Protein AF-A0A1W2DD32-F1 (afdb_monomer_lite)

Secondary structure (DSSP, 8-state):
---------------HHHHHHHHHHHHHHHTT--EEEETT--EEETTS-B--HHHHHHHHHTTSSEEE---TTS-TTSEEEEE--

Foldseek 3Di:
DDPPPPPPPPPPPQDPVLVVLLVVVLVCLVVVKKWWQFPVRFIAIPVRHGDDPVSVVVCVVVVNKDFDPDPVPPDPNTTTIIGGD

Sequence (85 aa):
MSTNNAAGGGHVKVSKTLLKTAARYLARLRAGERIMRDAHGRMQWTDGRNVGRKTVAHMINEGTLLELDTDLFGDRSRGQTLGVE

Structure (mmCIF, N/CA/C/O backbone):
data_AF-A0A1W2DD32-F1
#
_entry.id   AF-A0A1W2DD32-F1
#
loop_
_atom_site.group_PDB
_atom_site.id
_atom_site.type_symbol
_atom_site.label_atom_id
_atom_site.label_alt_id
_atom_site.label_comp_id
_atom_site.label_asym_id
_atom_site.label_entity_id
_atom_site.label_seq_id
_atom_site.pdbx_PDB_ins_code
_atom_site.Cartn_x
_atom_site.Cartn_y
_atom_site.Cartn_z
_atom_site.occupancy
_atom_site.B_iso_or_equiv
_atom_site.auth_seq_id
_atom_site.auth_comp_id
_atom_site.auth_asym_id
_atom_site.auth_atom_id
_atom_site.pdbx_PDB_model_num
ATOM 1 N N . MET A 1 1 ? 33.160 3.159 33.751 1.00 47.34 1 MET A N 1
ATOM 2 C CA . MET A 1 1 ? 32.928 3.276 32.295 1.00 47.34 1 MET A CA 1
ATOM 3 C C . MET A 1 1 ? 31.559 2.696 31.998 1.00 47.34 1 MET A C 1
ATOM 5 O O . MET A 1 1 ? 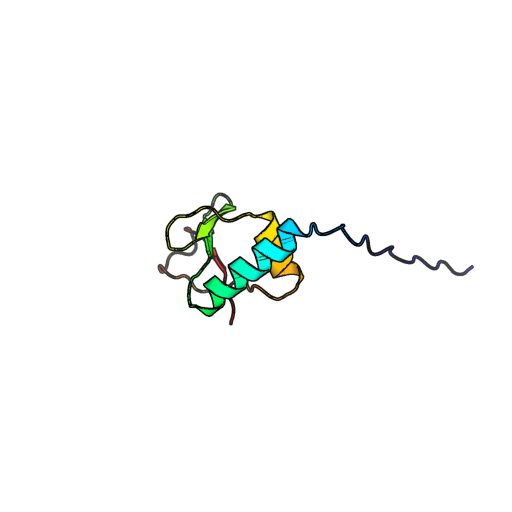31.387 1.504 32.189 1.00 47.34 1 MET A O 1
ATOM 9 N N . SER A 1 2 ? 30.589 3.528 31.620 1.00 45.78 2 SER A N 1
ATOM 10 C CA . SER A 1 2 ? 29.267 3.066 31.182 1.00 45.78 2 SER A CA 1
ATOM 11 C C . SER A 1 2 ? 28.987 3.696 29.822 1.00 45.78 2 SER A C 1
ATOM 13 O O . SER A 1 2 ? 28.799 4.908 29.726 1.00 45.78 2 SER A O 1
ATOM 15 N N . THR A 1 3 ? 29.072 2.903 28.756 1.00 54.34 3 THR A N 1
ATOM 16 C CA . THR A 1 3 ? 28.762 3.337 27.389 1.00 54.34 3 THR A CA 1
ATOM 17 C C . THR A 1 3 ? 27.262 3.191 27.158 1.00 54.34 3 THR A C 1
ATOM 19 O O . THR A 1 3 ? 26.802 2.171 26.648 1.00 54.34 3 THR A O 1
ATOM 22 N N . ASN A 1 4 ? 26.492 4.213 27.532 1.00 51.91 4 ASN A N 1
ATOM 23 C CA . ASN A 1 4 ? 25.104 4.345 27.096 1.00 51.91 4 ASN A CA 1
ATOM 24 C C . ASN A 1 4 ? 25.093 4.787 25.628 1.00 51.91 4 ASN A C 1
ATOM 26 O O . ASN A 1 4 ? 24.973 5.970 25.319 1.00 51.91 4 ASN A O 1
ATOM 30 N N . ASN A 1 5 ? 25.224 3.825 24.715 1.00 49.78 5 ASN A N 1
ATOM 31 C CA . ASN A 1 5 ? 24.850 4.018 23.319 1.00 49.78 5 ASN A CA 1
ATOM 32 C C . ASN A 1 5 ? 23.320 4.031 23.239 1.00 49.78 5 ASN A C 1
ATOM 34 O O . ASN A 1 5 ? 22.682 3.034 22.910 1.00 49.78 5 ASN A O 1
ATOM 38 N N . ALA A 1 6 ? 22.725 5.176 23.574 1.00 51.81 6 ALA A N 1
ATOM 39 C CA . ALA A 1 6 ? 21.379 5.497 23.142 1.00 51.81 6 ALA A CA 1
ATOM 40 C C . ALA A 1 6 ? 21.424 5.612 21.615 1.00 51.81 6 ALA A C 1
ATOM 42 O O . ALA A 1 6 ? 21.849 6.630 21.067 1.00 51.81 6 ALA A O 1
ATOM 43 N N . ALA A 1 7 ? 21.036 4.538 20.928 1.00 49.84 7 ALA A N 1
ATOM 44 C CA . ALA A 1 7 ? 20.677 4.594 19.524 1.00 49.84 7 ALA A CA 1
ATOM 45 C C . ALA A 1 7 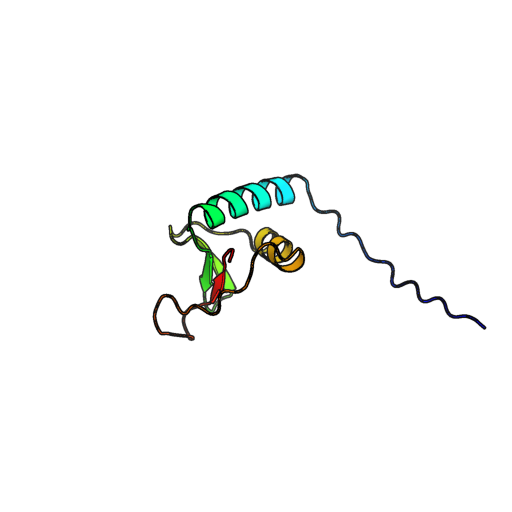? 19.542 5.617 19.406 1.00 49.84 7 ALA A C 1
ATOM 47 O O . ALA A 1 7 ? 18.388 5.329 19.720 1.00 49.84 7 ALA A O 1
ATOM 48 N N . GLY A 1 8 ? 19.905 6.853 19.059 1.00 41.22 8 GLY A N 1
ATOM 49 C CA . GLY A 1 8 ? 18.973 7.937 18.816 1.00 41.22 8 GLY A CA 1
ATOM 50 C C . GLY A 1 8 ? 18.058 7.515 17.682 1.00 41.22 8 GLY A C 1
ATOM 51 O O . GLY A 1 8 ? 18.444 7.583 16.517 1.00 41.22 8 GLY A O 1
ATOM 52 N N . GLY A 1 9 ? 16.866 7.040 18.044 1.00 45.34 9 GLY A N 1
ATOM 53 C CA . GLY A 1 9 ? 15.774 6.786 17.125 1.00 45.34 9 GLY A CA 1
ATOM 54 C C . GLY A 1 9 ? 15.492 8.075 16.377 1.00 45.34 9 GLY A C 1
ATOM 55 O O . GLY A 1 9 ? 14.841 8.985 16.892 1.00 45.34 9 GLY A O 1
ATOM 56 N N . GLY A 1 10 ? 16.046 8.177 15.171 1.00 45.66 10 GLY A N 1
ATOM 57 C CA . GLY A 1 10 ? 15.740 9.245 14.246 1.00 45.66 10 GLY A CA 1
ATOM 58 C C . GLY A 1 10 ? 14.270 9.126 13.893 1.00 45.66 10 GLY A C 1
ATOM 59 O O . GLY A 1 10 ? 13.917 8.398 12.971 1.00 45.66 10 GLY A O 1
ATOM 60 N N . HIS A 1 11 ? 13.411 9.827 14.634 1.00 50.28 11 HIS A N 1
ATOM 61 C CA . HIS A 1 11 ? 12.047 10.102 14.216 1.00 50.28 11 HIS A CA 1
ATOM 62 C C . HIS A 1 11 ? 12.143 10.878 12.902 1.00 50.28 11 HIS A C 1
ATOM 64 O O . HIS A 1 11 ? 12.250 12.107 12.878 1.00 50.28 11 HIS A O 1
ATOM 70 N N . VAL A 1 12 ? 12.172 10.145 11.787 1.00 58.78 12 VAL A N 1
ATOM 71 C CA . VAL A 1 12 ? 12.042 10.705 10.449 1.00 58.78 12 VAL A CA 1
ATOM 72 C C . VAL A 1 12 ? 10.749 11.504 10.482 1.00 58.78 12 VAL A C 1
ATOM 74 O O . VAL A 1 12 ? 9.684 10.934 10.696 1.00 58.78 12 VAL A O 1
ATOM 77 N N . LYS A 1 13 ? 10.832 12.833 10.350 1.00 67.88 13 LYS A N 1
ATOM 78 C CA . LYS A 1 13 ? 9.651 13.703 10.315 1.00 67.88 13 LYS A CA 1
ATOM 79 C C . LYS A 1 13 ? 8.752 13.255 9.161 1.00 67.88 13 LYS A C 1
ATOM 81 O O . LYS A 1 13 ? 8.973 13.624 8.008 1.00 67.88 13 LYS A O 1
ATOM 86 N N . VAL A 1 14 ? 7.745 12.446 9.476 1.00 73.81 14 VAL A N 1
ATOM 87 C CA . VAL A 1 14 ? 6.722 12.005 8.532 1.00 73.81 14 VAL A CA 1
ATOM 88 C C . VAL A 1 14 ? 5.866 13.224 8.202 1.00 73.81 14 VAL A C 1
ATOM 90 O O . VAL A 1 14 ? 5.358 13.909 9.091 1.00 73.81 14 VAL A O 1
ATOM 93 N N . SER A 1 15 ? 5.736 13.555 6.918 1.00 86.62 15 SER A N 1
ATOM 94 C CA . SER A 1 15 ? 4.950 14.723 6.522 1.00 86.62 15 SER A CA 1
ATOM 95 C C . SER A 1 15 ? 3.454 14.465 6.733 1.00 86.62 15 SER A C 1
ATOM 97 O O . SER A 1 15 ? 2.960 13.359 6.514 1.00 86.62 15 SER A O 1
ATOM 99 N N . LYS A 1 16 ? 2.690 15.508 7.087 1.00 88.88 16 LYS A N 1
ATOM 100 C CA . LYS A 1 16 ? 1.218 15.420 7.189 1.00 88.88 16 LYS A CA 1
ATOM 101 C C . LYS A 1 16 ? 0.583 14.896 5.891 1.00 88.88 16 LYS A C 1
ATOM 103 O O . LYS A 1 16 ? -0.401 14.164 5.929 1.00 88.88 16 LYS A O 1
ATOM 108 N N . THR A 1 17 ? 1.172 15.232 4.743 1.00 90.25 17 THR A N 1
ATOM 109 C CA . THR A 1 17 ? 0.754 14.737 3.423 1.00 90.25 17 THR A CA 1
ATOM 110 C C . THR A 1 17 ? 0.936 13.229 3.289 1.00 90.25 17 THR A C 1
ATOM 112 O O . THR A 1 17 ? 0.055 12.557 2.751 1.00 90.25 17 THR A O 1
ATOM 115 N N . LEU A 1 18 ? 2.049 12.689 3.795 1.00 89.56 18 LEU A N 1
ATOM 116 C CA . LEU A 1 18 ? 2.325 11.255 3.783 1.00 89.56 18 LEU A CA 1
ATOM 117 C C . LEU A 1 18 ? 1.290 10.500 4.625 1.00 89.56 18 LEU A C 1
ATOM 119 O O . LEU A 1 18 ? 0.671 9.572 4.114 1.00 89.56 18 LEU A O 1
ATOM 123 N N . LEU A 1 19 ? 1.009 10.980 5.841 1.00 89.69 19 LEU A N 1
ATOM 124 C CA . LEU A 1 19 ? -0.013 10.408 6.729 1.00 89.69 19 LEU A CA 1
ATOM 125 C C . LEU A 1 19 ? -1.411 10.431 6.097 1.00 89.69 19 LEU A C 1
ATOM 127 O O . LEU A 1 19 ? -2.105 9.416 6.064 1.00 89.69 19 LEU A O 1
ATOM 131 N N . LYS A 1 20 ? -1.817 11.571 5.521 1.00 92.94 20 LYS A N 1
ATOM 132 C CA . LYS A 1 20 ? -3.115 11.695 4.837 1.00 92.94 20 LYS A CA 1
ATOM 133 C C . LYS A 1 20 ? -3.218 10.745 3.642 1.00 92.94 20 LYS A C 1
ATOM 135 O O . LYS A 1 20 ? -4.283 10.193 3.377 1.00 92.94 20 LYS A O 1
ATOM 140 N N . THR A 1 21 ? -2.121 10.557 2.912 1.00 92.88 21 THR A N 1
ATOM 141 C CA . THR A 1 21 ? -2.079 9.630 1.775 1.00 92.88 21 THR A CA 1
ATOM 142 C C . THR A 1 21 ? -2.141 8.178 2.247 1.00 92.88 21 THR A C 1
ATOM 144 O O . THR A 1 21 ? -2.911 7.409 1.681 1.00 92.88 21 THR A O 1
ATOM 147 N N . ALA A 1 22 ? -1.421 7.823 3.313 1.00 91.62 22 ALA A N 1
ATOM 148 C CA . ALA A 1 22 ? -1.464 6.492 3.917 1.00 91.62 22 ALA A CA 1
ATOM 149 C C . ALA A 1 22 ? -2.876 6.133 4.405 1.00 91.62 22 ALA A C 1
ATOM 151 O O . ALA A 1 22 ? -3.386 5.066 4.079 1.00 91.62 22 ALA A O 1
ATOM 152 N N . ALA A 1 23 ? -3.569 7.060 5.075 1.00 90.62 23 ALA A N 1
ATOM 153 C CA . ALA A 1 23 ? -4.956 6.857 5.497 1.00 90.62 23 ALA A CA 1
ATOM 154 C C . ALA A 1 23 ? -5.904 6.596 4.309 1.00 90.62 23 ALA A C 1
ATOM 156 O O . ALA A 1 23 ? -6.767 5.722 4.374 1.00 90.62 23 ALA A O 1
ATOM 157 N N . ARG A 1 24 ? -5.718 7.311 3.189 1.00 92.62 24 ARG A N 1
ATOM 158 C CA . ARG A 1 24 ? -6.479 7.059 1.951 1.00 92.62 24 ARG A CA 1
ATOM 159 C C . ARG A 1 24 ? -6.163 5.693 1.350 1.00 92.62 24 ARG A C 1
ATOM 161 O O . ARG A 1 24 ? -7.069 5.036 0.851 1.00 92.62 24 ARG A O 1
ATOM 168 N N . TYR A 1 25 ? -4.897 5.282 1.370 1.00 93.12 25 TYR A N 1
ATOM 169 C CA . TYR A 1 25 ? -4.476 3.976 0.859 1.00 93.12 25 TYR A CA 1
ATOM 170 C C . TYR A 1 25 ? -5.095 2.857 1.696 1.00 93.12 25 TYR A C 1
ATOM 172 O O . TYR A 1 25 ? -5.683 1.939 1.136 1.00 93.12 25 TYR A O 1
ATOM 180 N N . LEU A 1 26 ? -5.065 2.992 3.023 1.00 90.38 26 LEU A N 1
ATOM 181 C CA . LEU A 1 26 ? -5.684 2.050 3.949 1.00 90.38 26 LEU A CA 1
ATOM 182 C C . LEU A 1 26 ? -7.189 1.884 3.692 1.00 90.38 26 LEU A C 1
ATOM 184 O O . LEU A 1 26 ? -7.688 0.763 3.697 1.00 90.38 26 LEU A O 1
ATOM 188 N N . ALA A 1 27 ? -7.908 2.976 3.420 1.00 91.50 27 ALA A N 1
ATOM 189 C CA . ALA A 1 27 ? -9.332 2.911 3.089 1.00 91.50 27 ALA A CA 1
ATOM 190 C C . ALA A 1 27 ? -9.605 2.090 1.814 1.00 91.50 27 ALA A C 1
ATOM 192 O O . ALA A 1 27 ? -10.518 1.270 1.807 1.00 91.50 27 ALA A O 1
ATOM 193 N N . ARG A 1 28 ? -8.790 2.263 0.762 1.00 91.75 28 ARG A N 1
ATOM 194 C CA . ARG A 1 28 ? -8.906 1.474 -0.481 1.00 91.75 28 ARG A CA 1
ATOM 195 C C . ARG A 1 28 ? -8.597 -0.002 -0.244 1.00 91.75 28 ARG A C 1
ATOM 197 O O . ARG A 1 28 ? -9.337 -0.865 -0.696 1.00 91.75 28 ARG A O 1
ATOM 204 N N . LEU A 1 29 ? -7.542 -0.284 0.516 1.00 89.38 29 LEU A N 1
ATOM 205 C CA . LEU A 1 29 ? -7.137 -1.651 0.848 1.00 89.38 29 LEU A CA 1
ATOM 206 C C . LEU A 1 29 ? -8.212 -2.393 1.651 1.00 89.38 29 LEU A C 1
ATOM 208 O O . LEU A 1 29 ? -8.505 -3.548 1.362 1.00 89.38 29 LEU A O 1
ATOM 212 N N . ARG A 1 30 ? -8.853 -1.708 2.606 1.00 87.75 30 ARG A N 1
ATOM 213 C CA . ARG A 1 30 ? -10.002 -2.237 3.363 1.00 87.75 30 ARG A CA 1
ATOM 214 C C . ARG A 1 30 ? -11.254 -2.427 2.509 1.00 87.75 30 ARG A C 1
ATOM 216 O O . ARG A 1 30 ? -12.085 -3.258 2.845 1.00 87.75 30 ARG A O 1
ATOM 223 N N . ALA A 1 31 ? -11.383 -1.686 1.411 1.00 89.00 31 ALA A N 1
ATOM 224 C CA . ALA A 1 31 ? -12.432 -1.906 0.417 1.00 89.00 31 ALA A CA 1
ATOM 225 C C . ALA A 1 31 ? -12.142 -3.106 -0.509 1.00 89.00 31 ALA A C 1
ATOM 227 O O . ALA A 1 31 ? -12.928 -3.379 -1.411 1.00 89.00 31 ALA A O 1
ATOM 228 N N . GLY A 1 32 ? -11.028 -3.819 -0.299 1.00 84.75 32 GLY A N 1
ATOM 229 C CA . GLY A 1 32 ? -10.636 -4.993 -1.079 1.00 84.75 32 GLY A CA 1
ATOM 230 C C . GLY A 1 32 ? -9.709 -4.686 -2.254 1.00 84.75 32 GLY A C 1
ATOM 231 O O . GLY A 1 32 ? -9.310 -5.608 -2.965 1.00 84.75 32 GLY A O 1
ATOM 232 N N . GLU A 1 33 ? -9.321 -3.424 -2.463 1.00 88.00 33 GLU A N 1
ATOM 233 C CA . GLU A 1 33 ? -8.284 -3.117 -3.447 1.00 88.00 33 GLU A CA 1
ATOM 234 C C . GLU A 1 33 ? -6.918 -3.654 -3.002 1.00 88.00 33 GLU A C 1
ATOM 236 O O . GLU A 1 33 ? -6.644 -3.838 -1.812 1.00 88.00 33 GLU A O 1
ATOM 241 N N . ARG A 1 34 ? -6.028 -3.872 -3.973 1.00 87.50 34 ARG A N 1
ATOM 242 C CA . ARG A 1 34 ? -4.664 -4.354 -3.737 1.00 87.50 34 ARG A CA 1
ATOM 243 C C . ARG A 1 34 ? -3.648 -3.463 -4.444 1.00 87.50 34 ARG A C 1
ATOM 245 O O . ARG A 1 34 ? -3.955 -2.809 -5.444 1.00 87.50 34 ARG A O 1
ATOM 252 N N . ILE A 1 35 ? -2.431 -3.434 -3.913 1.00 88.12 35 ILE A N 1
ATOM 253 C CA . ILE A 1 35 ? -1.285 -2.785 -4.557 1.00 88.12 35 ILE A CA 1
ATOM 254 C C . ILE A 1 35 ? -0.427 -3.885 -5.175 1.00 88.12 35 ILE A C 1
ATOM 256 O O . ILE A 1 35 ? -0.082 -4.849 -4.505 1.00 88.12 35 ILE A O 1
ATOM 260 N N . MET A 1 36 ? -0.065 -3.732 -6.440 1.00 87.06 36 MET A N 1
ATOM 261 C CA . MET A 1 36 ? 0.863 -4.595 -7.158 1.00 87.06 36 MET A CA 1
ATOM 262 C C . MET A 1 36 ? 2.214 -3.897 -7.265 1.00 87.06 36 MET A C 1
ATOM 264 O O . MET A 1 36 ? 2.290 -2.721 -7.628 1.00 87.06 36 MET A O 1
ATOM 268 N N . ARG A 1 37 ? 3.286 -4.625 -6.977 1.00 84.81 37 ARG A N 1
ATOM 269 C CA . ARG A 1 37 ? 4.666 -4.201 -7.193 1.00 84.81 37 ARG A CA 1
ATOM 270 C C . ARG A 1 37 ? 5.260 -5.055 -8.300 1.00 84.81 37 ARG A C 1
ATOM 272 O O . ARG A 1 37 ? 5.427 -6.245 -8.089 1.00 84.81 37 ARG A O 1
ATOM 279 N N . ASP A 1 38 ? 5.596 -4.474 -9.443 1.00 80.00 38 ASP A N 1
ATOM 280 C CA . ASP A 1 38 ? 6.201 -5.232 -10.543 1.00 80.00 38 ASP A CA 1
ATOM 281 C C . ASP A 1 38 ? 7.673 -5.610 -10.272 1.00 80.00 38 ASP A C 1
ATOM 283 O O . ASP A 1 38 ? 8.293 -5.152 -9.305 1.00 80.00 38 ASP A O 1
ATOM 287 N N . ALA A 1 39 ? 8.255 -6.422 -11.162 1.00 74.62 39 ALA A N 1
ATOM 288 C CA . ALA A 1 39 ? 9.657 -6.850 -11.089 1.00 74.62 39 ALA A CA 1
ATOM 289 C C . ALA A 1 39 ? 10.674 -5.687 -11.144 1.00 74.62 39 ALA A C 1
ATOM 291 O O . ALA A 1 39 ? 11.804 -5.821 -10.679 1.00 74.62 39 ALA A O 1
ATOM 292 N N . HIS A 1 40 ? 10.276 -4.522 -11.665 1.00 80.00 40 HIS A N 1
ATOM 293 C CA . HIS A 1 40 ? 11.097 -3.308 -11.698 1.00 80.00 40 HIS A CA 1
ATOM 294 C C . HIS A 1 40 ? 10.915 -2.436 -10.443 1.00 80.00 40 HIS A C 1
ATOM 296 O O . HIS A 1 40 ? 11.512 -1.363 -10.330 1.00 80.00 40 HIS A O 1
ATOM 302 N N . GLY A 1 41 ? 10.096 -2.879 -9.485 1.00 76.62 41 GLY A N 1
ATOM 303 C CA . GLY A 1 41 ? 9.796 -2.160 -8.252 1.00 76.62 41 GLY A CA 1
ATOM 304 C C . GLY A 1 41 ? 8.818 -0.996 -8.421 1.00 76.62 41 GLY A C 1
ATOM 305 O O . GLY A 1 41 ? 8.700 -0.177 -7.503 1.00 76.62 41 GLY A O 1
ATOM 306 N N . ARG A 1 42 ? 8.116 -0.902 -9.557 1.00 84.12 42 ARG A N 1
ATOM 307 C CA . ARG A 1 42 ? 7.013 0.046 -9.747 1.00 84.12 42 ARG A CA 1
ATOM 308 C C . ARG A 1 42 ? 5.797 -0.463 -8.991 1.00 84.12 42 ARG A C 1
ATOM 310 O O . ARG A 1 42 ? 5.440 -1.630 -9.089 1.00 84.12 42 ARG A O 1
ATOM 317 N N . MET A 1 43 ? 5.174 0.426 -8.227 1.00 87.62 43 MET A N 1
ATOM 318 C CA . MET A 1 43 ? 3.991 0.117 -7.435 1.00 87.62 43 MET A CA 1
ATOM 319 C C . MET A 1 43 ? 2.771 0.763 -8.080 1.00 87.62 43 MET A C 1
ATOM 321 O O . MET A 1 43 ? 2.782 1.964 -8.359 1.00 87.62 43 MET A O 1
ATOM 325 N N . GLN A 1 44 ? 1.718 -0.018 -8.272 1.00 91.06 44 GLN A N 1
ATOM 326 C CA . GLN A 1 44 ? 0.461 0.428 -8.855 1.00 91.06 44 GLN A CA 1
ATOM 327 C C . GLN A 1 44 ? -0.722 -0.237 -8.160 1.00 91.06 44 GLN A C 1
ATOM 329 O O . GLN A 1 44 ? -0.618 -1.343 -7.646 1.00 91.06 44 GLN A O 1
ATOM 334 N N . TRP A 1 45 ? -1.857 0.439 -8.133 1.00 89.25 45 TRP A N 1
ATOM 335 C CA . TRP A 1 45 ? -3.129 -0.163 -7.757 1.00 89.25 45 TRP A CA 1
ATOM 336 C C . TRP A 1 45 ? -3.560 -1.187 -8.815 1.00 89.25 45 TRP A C 1
ATOM 338 O O . TRP A 1 45 ? -3.103 -1.143 -9.960 1.00 89.25 45 TRP A O 1
ATOM 348 N N . THR A 1 46 ? -4.487 -2.075 -8.462 1.00 83.31 46 THR A N 1
ATOM 349 C CA . THR A 1 46 ? -5.131 -2.997 -9.418 1.00 83.31 46 THR A CA 1
ATOM 350 C C . THR A 1 46 ? -5.859 -2.284 -10.561 1.00 83.31 46 THR A C 1
ATOM 352 O O . THR A 1 46 ? -6.031 -2.870 -11.622 1.00 83.31 46 THR A O 1
ATOM 355 N N . ASP A 1 47 ? -6.231 -1.011 -10.385 1.00 83.50 47 ASP A N 1
ATOM 356 C CA . ASP A 1 47 ? -6.810 -0.153 -11.430 1.00 83.50 47 ASP A CA 1
ATOM 357 C C . ASP A 1 47 ? -5.763 0.487 -12.375 1.00 83.50 47 ASP A C 1
ATOM 359 O O . ASP A 1 47 ? -6.118 1.282 -13.246 1.00 83.50 47 ASP A O 1
ATOM 363 N N . GLY A 1 48 ? -4.472 0.175 -12.196 1.00 82.56 48 GLY A N 1
ATOM 364 C CA . GLY A 1 48 ? -3.359 0.695 -12.998 1.00 82.56 48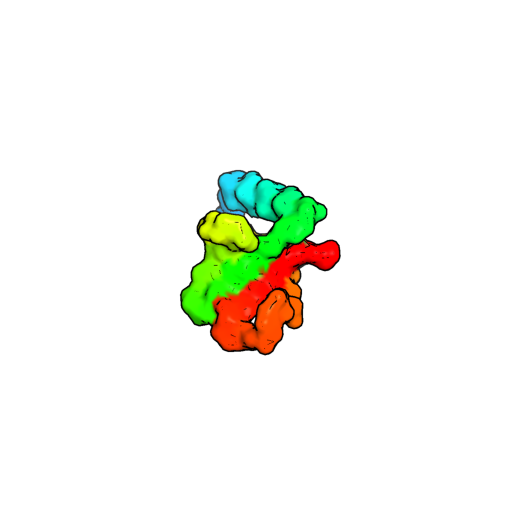 GLY A CA 1
ATOM 365 C C . GLY A 1 48 ? -2.822 2.063 -12.561 1.00 82.56 48 GLY A C 1
ATOM 366 O O . GLY A 1 48 ? -1.874 2.571 -13.163 1.00 82.56 48 GLY A O 1
ATOM 367 N N . ARG A 1 49 ? -3.376 2.693 -11.515 1.00 88.94 49 ARG A N 1
ATOM 368 C CA . ARG A 1 49 ? -2.865 3.982 -11.016 1.00 88.94 49 ARG A CA 1
ATOM 369 C C . ARG A 1 49 ? -1.576 3.803 -10.222 1.00 88.94 49 ARG A C 1
ATOM 371 O O . ARG A 1 49 ? -1.493 2.955 -9.340 1.00 88.94 49 ARG A O 1
ATOM 378 N N . ASN A 1 50 ? -0.608 4.688 -10.444 1.00 89.75 50 ASN A N 1
ATOM 379 C CA . ASN A 1 50 ? 0.659 4.676 -9.712 1.00 89.75 50 ASN A CA 1
ATOM 380 C C . ASN A 1 50 ? 0.481 4.896 -8.201 1.00 89.75 50 ASN A C 1
ATOM 382 O O . ASN A 1 50 ? -0.343 5.696 -7.743 1.00 89.75 50 ASN A O 1
ATOM 386 N N . VAL A 1 51 ? 1.327 4.217 -7.433 1.00 89.75 51 VAL A N 1
ATOM 387 C CA . VAL A 1 51 ? 1.357 4.239 -5.972 1.00 89.75 51 VAL A CA 1
ATOM 388 C C . VAL A 1 51 ? 2.671 4.851 -5.494 1.00 89.75 51 VAL A C 1
ATOM 390 O O . VAL A 1 51 ? 3.758 4.544 -5.984 1.00 89.75 51 VAL A O 1
ATOM 393 N N . GLY A 1 52 ? 2.586 5.728 -4.494 1.00 89.94 52 GLY A N 1
ATOM 394 C CA . GLY A 1 52 ? 3.764 6.350 -3.900 1.00 89.94 52 GLY A CA 1
ATOM 395 C C . GLY A 1 52 ? 4.582 5.354 -3.076 1.00 89.94 52 GLY A C 1
ATOM 396 O O . GLY A 1 52 ? 4.171 4.984 -1.977 1.00 89.94 52 GLY A O 1
ATOM 397 N N . ARG A 1 53 ? 5.788 5.004 -3.546 1.00 86.94 53 ARG A N 1
ATOM 398 C CA . ARG A 1 53 ? 6.704 4.066 -2.861 1.00 86.94 53 ARG A CA 1
ATOM 399 C C . ARG A 1 53 ? 6.995 4.441 -1.405 1.00 86.94 53 ARG A C 1
ATOM 401 O O . ARG A 1 53 ? 7.065 3.572 -0.547 1.00 86.94 53 ARG A O 1
ATOM 408 N N . LYS A 1 54 ? 7.149 5.739 -1.111 1.00 88.56 54 LYS A N 1
ATOM 409 C CA . LYS A 1 54 ? 7.400 6.232 0.257 1.00 88.56 54 LYS A CA 1
ATOM 410 C C . LYS A 1 54 ? 6.208 5.997 1.189 1.00 88.56 54 LYS A C 1
ATOM 412 O O . LYS A 1 54 ? 6.414 5.681 2.352 1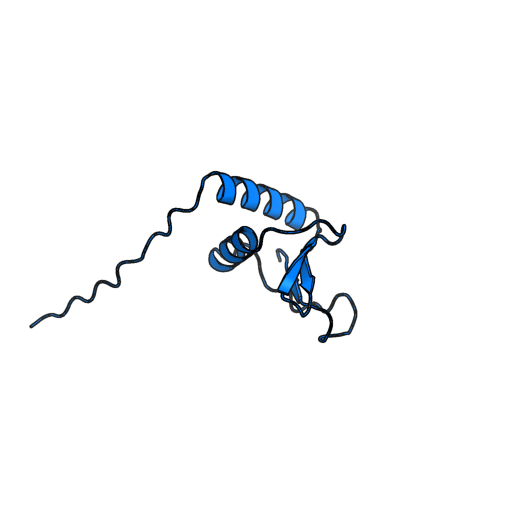.00 88.56 54 LYS A O 1
ATOM 417 N N . THR A 1 55 ? 4.984 6.138 0.681 1.00 89.44 55 THR A N 1
ATOM 418 C CA . THR A 1 55 ? 3.757 5.880 1.447 1.00 89.44 55 THR A CA 1
ATOM 419 C C . THR A 1 55 ? 3.632 4.404 1.774 1.00 89.44 55 THR A C 1
ATOM 421 O O . THR A 1 55 ? 3.393 4.062 2.923 1.00 89.44 55 THR A O 1
ATOM 424 N N . VAL A 1 56 ? 3.871 3.538 0.789 1.00 87.69 56 VAL A N 1
ATOM 425 C CA . VAL A 1 56 ? 3.856 2.082 0.980 1.00 87.69 56 VAL A CA 1
ATOM 426 C C . VAL A 1 56 ? 4.922 1.643 1.977 1.00 87.69 56 VAL A C 1
ATOM 428 O O . VAL A 1 56 ? 4.599 0.950 2.930 1.00 87.69 56 VAL A O 1
ATOM 431 N N . ALA A 1 57 ? 6.164 2.109 1.821 1.00 86.38 57 ALA A N 1
ATOM 432 C CA . ALA A 1 57 ? 7.243 1.785 2.753 1.00 86.38 57 ALA A CA 1
ATOM 433 C C . ALA A 1 57 ? 6.928 2.237 4.188 1.00 86.38 57 ALA A C 1
ATOM 435 O O . ALA A 1 57 ? 7.184 1.501 5.132 1.00 86.38 57 ALA A O 1
ATOM 436 N N . HIS A 1 58 ? 6.332 3.423 4.357 1.00 87.50 58 HIS A N 1
ATOM 437 C CA . HIS A 1 58 ? 5.860 3.868 5.666 1.00 87.50 58 HIS A CA 1
ATOM 438 C C . HIS A 1 58 ? 4.779 2.933 6.220 1.00 87.50 58 HIS A C 1
ATOM 440 O O . HIS A 1 58 ? 4.898 2.492 7.352 1.00 87.50 58 HIS A O 1
ATOM 446 N N . MET A 1 59 ? 3.772 2.574 5.421 1.00 86.38 59 MET A N 1
ATOM 447 C CA . MET A 1 59 ? 2.696 1.681 5.862 1.00 86.38 59 MET A CA 1
ATOM 448 C C . MET A 1 59 ? 3.189 0.273 6.234 1.00 86.38 59 MET A C 1
ATOM 450 O O . MET A 1 59 ? 2.665 -0.298 7.188 1.00 86.38 59 MET A O 1
ATOM 454 N N . ILE A 1 60 ? 4.193 -0.254 5.523 1.00 86.06 60 ILE A N 1
ATOM 455 C CA . ILE A 1 60 ? 4.859 -1.528 5.849 1.00 86.06 60 ILE A CA 1
ATOM 456 C C . ILE A 1 60 ? 5.625 -1.407 7.168 1.00 86.06 60 ILE A C 1
ATOM 458 O O . ILE A 1 60 ? 5.457 -2.243 8.048 1.00 86.06 60 ILE A O 1
ATOM 462 N N . ASN A 1 61 ? 6.418 -0.345 7.341 1.00 84.94 61 ASN A N 1
ATOM 463 C CA . ASN A 1 61 ? 7.178 -0.124 8.575 1.00 84.94 61 ASN A CA 1
ATOM 464 C C . ASN A 1 61 ? 6.272 0.040 9.808 1.00 84.94 61 ASN A C 1
ATOM 466 O O . ASN A 1 61 ? 6.652 -0.371 10.897 1.00 84.94 61 ASN A O 1
ATOM 470 N N . GLU A 1 62 ? 5.083 0.623 9.638 1.00 84.44 62 GLU A N 1
ATOM 471 C CA . GLU A 1 62 ? 4.063 0.745 10.692 1.00 84.44 62 GLU A CA 1
ATOM 472 C C . GLU A 1 62 ? 3.253 -0.553 10.903 1.00 84.44 62 GLU A C 1
ATOM 474 O O . GLU A 1 62 ? 2.361 -0.588 11.746 1.00 84.44 62 GLU A O 1
ATOM 479 N N . GLY A 1 63 ? 3.494 -1.607 10.114 1.00 81.06 63 GLY A N 1
ATOM 480 C CA . GLY A 1 63 ? 2.750 -2.872 10.184 1.00 81.06 63 GLY A CA 1
ATOM 481 C C . GLY A 1 63 ? 1.300 -2.787 9.690 1.00 81.06 63 GLY A C 1
ATOM 482 O O . GLY A 1 63 ? 0.516 -3.705 9.899 1.00 81.06 63 GLY A O 1
ATOM 483 N N . THR A 1 64 ? 0.921 -1.687 9.035 1.00 82.38 64 THR A N 1
ATOM 484 C CA . THR A 1 64 ? -0.442 -1.474 8.504 1.00 82.38 64 THR A CA 1
ATOM 485 C C . THR A 1 64 ? -0.661 -2.078 7.122 1.00 82.38 64 THR A C 1
ATOM 487 O O . THR A 1 64 ? -1.803 -2.238 6.700 1.00 82.38 64 THR A O 1
ATOM 490 N N . LEU A 1 65 ? 0.420 -2.367 6.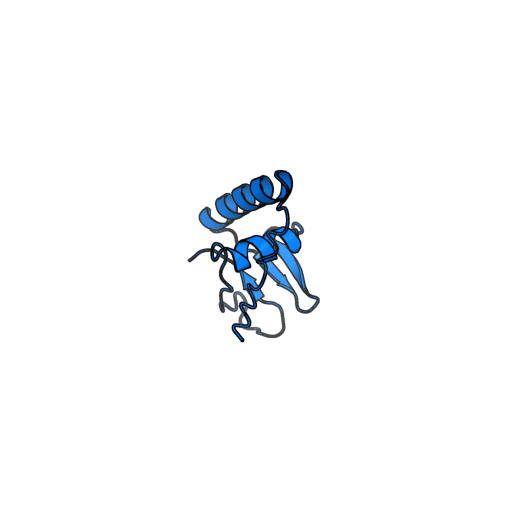400 1.00 80.62 65 LEU A N 1
ATOM 491 C CA . LEU A 1 65 ? 0.407 -3.053 5.118 1.00 80.62 65 LEU A CA 1
ATOM 492 C C . LEU A 1 65 ? 1.323 -4.262 5.226 1.00 80.62 65 LEU A C 1
ATOM 494 O O . LEU A 1 65 ? 2.465 -4.125 5.662 1.00 80.62 65 LEU A O 1
ATOM 498 N N . LEU A 1 66 ? 0.832 -5.412 4.792 1.00 77.12 66 LEU A N 1
ATOM 499 C CA . LEU A 1 66 ? 1.601 -6.643 4.766 1.00 77.12 66 LEU A CA 1
ATOM 500 C C . LEU A 1 66 ? 1.912 -7.020 3.321 1.00 77.12 66 LEU A C 1
ATOM 502 O O . LEU A 1 66 ? 1.134 -6.761 2.393 1.00 77.12 66 LEU A O 1
ATOM 506 N N . GLU A 1 67 ? 3.085 -7.619 3.140 1.00 70.06 67 GLU A N 1
ATOM 507 C CA . GLU A 1 67 ? 3.407 -8.317 1.907 1.00 70.06 67 GLU A CA 1
ATOM 508 C C . GLU A 1 67 ? 2.520 -9.557 1.851 1.00 70.06 67 GLU A C 1
ATOM 510 O O . GLU A 1 67 ? 2.667 -10.483 2.646 1.00 70.06 67 GLU A O 1
ATOM 515 N N . LEU A 1 68 ? 1.540 -9.536 0.951 1.00 66.62 68 LEU A N 1
ATOM 516 C CA . LEU A 1 68 ? 0.696 -10.687 0.731 1.00 66.62 68 LEU A CA 1
ATOM 517 C C . LEU A 1 68 ? 1.454 -11.573 -0.251 1.00 66.62 68 LEU A C 1
ATOM 519 O O . LEU A 1 68 ? 1.594 -11.235 -1.426 1.00 66.62 68 LEU A O 1
ATOM 523 N N . ASP A 1 69 ? 1.913 -12.730 0.213 1.00 57.00 69 ASP A N 1
ATOM 524 C CA . ASP A 1 69 ? 2.554 -13.759 -0.620 1.00 57.00 69 ASP A CA 1
ATOM 525 C C . ASP A 1 69 ? 1.534 -14.446 -1.563 1.00 57.00 69 ASP A C 1
ATOM 527 O O . ASP A 1 69 ? 1.642 -15.615 -1.929 1.00 57.00 69 ASP A O 1
ATOM 531 N N . THR A 1 70 ? 0.472 -13.717 -1.927 1.00 51.56 70 THR A N 1
ATOM 532 C CA . THR A 1 70 ? -0.530 -14.117 -2.903 1.00 51.56 70 THR A CA 1
ATOM 533 C C . THR A 1 70 ? -0.081 -13.656 -4.273 1.00 51.56 70 THR A C 1
ATOM 535 O O . THR A 1 70 ? -0.231 -12.508 -4.707 1.00 51.56 70 THR A O 1
ATOM 538 N N . ASP A 1 71 ? 0.466 -14.646 -4.950 1.00 53.16 71 ASP A N 1
ATOM 539 C CA . ASP A 1 71 ? 0.547 -14.757 -6.382 1.00 53.16 71 ASP A CA 1
ATOM 540 C C . ASP A 1 71 ? -0.865 -14.673 -6.988 1.00 53.16 71 ASP A C 1
ATOM 542 O O . ASP A 1 71 ? -1.549 -15.677 -7.180 1.00 53.16 71 ASP A O 1
ATOM 546 N N . LEU A 1 72 ? -1.347 -13.452 -7.244 1.00 49.53 72 LEU A N 1
ATOM 547 C CA . LEU A 1 72 ? -2.677 -13.234 -7.823 1.00 49.53 72 LEU A CA 1
ATOM 548 C C . LEU A 1 72 ? -2.793 -13.829 -9.248 1.00 49.53 72 LEU A C 1
ATOM 550 O O . LEU A 1 72 ? -3.892 -13.862 -9.798 1.00 49.53 72 LEU A O 1
ATOM 554 N N . PHE A 1 73 ? -1.676 -14.279 -9.847 1.00 50.66 73 PHE A N 1
ATOM 555 C CA . PHE A 1 73 ? -1.582 -14.706 -11.248 1.00 50.66 73 PHE A CA 1
ATOM 556 C C . PHE A 1 73 ? -0.808 -16.020 -11.505 1.00 50.66 73 PHE A C 1
ATOM 558 O O . PHE A 1 73 ? -0.652 -16.394 -12.666 1.00 50.66 73 PHE A O 1
ATOM 565 N N . GLY A 1 74 ? -0.359 -16.746 -10.479 1.00 47.56 74 GLY A N 1
ATOM 566 C CA . GLY A 1 74 ? 0.393 -18.004 -10.622 1.00 47.56 74 GLY A CA 1
ATOM 567 C C . GLY A 1 74 ? 1.839 -17.871 -11.141 1.00 47.56 74 GLY A C 1
ATOM 568 O O . GLY A 1 74 ? 2.417 -18.870 -11.569 1.00 47.56 74 GLY A O 1
ATOM 569 N N . ASP A 1 75 ? 2.420 -16.666 -11.153 1.00 50.19 75 ASP A N 1
ATOM 570 C CA . ASP A 1 75 ? 3.764 -16.402 -11.665 1.00 50.19 75 ASP A CA 1
ATOM 571 C C . ASP A 1 75 ? 4.559 -15.454 -10.743 1.00 50.19 75 ASP A C 1
ATOM 573 O O . ASP A 1 75 ? 4.511 -14.224 -10.865 1.00 50.19 75 ASP A O 1
ATOM 577 N N . ARG A 1 76 ? 5.377 -16.041 -9.853 1.00 49.97 76 ARG A N 1
ATOM 578 C CA . ARG A 1 76 ? 6.325 -15.333 -8.960 1.00 49.97 76 ARG A CA 1
ATOM 579 C C . ARG A 1 76 ? 7.310 -14.406 -9.687 1.00 49.97 76 ARG A C 1
AT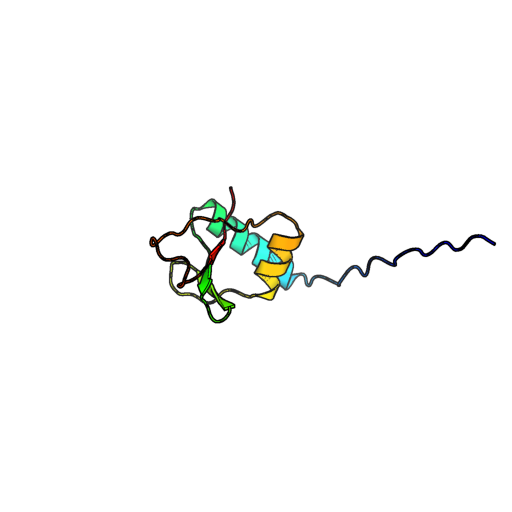OM 581 O O . ARG A 1 76 ? 7.990 -13.620 -9.030 1.00 49.97 76 ARG A O 1
ATOM 588 N N . SER A 1 77 ? 7.418 -14.477 -11.018 1.00 51.62 77 SER A N 1
ATOM 589 C CA . SER A 1 77 ? 8.297 -13.597 -11.798 1.00 51.62 77 SER A CA 1
ATOM 590 C C . SER A 1 77 ? 7.708 -12.205 -12.078 1.00 51.62 77 SER A C 1
ATOM 592 O O . SER A 1 77 ? 8.445 -11.312 -12.503 1.00 51.62 77 SER A O 1
ATOM 594 N N . ARG A 1 78 ? 6.403 -11.982 -11.837 1.00 51.56 78 ARG A N 1
ATOM 595 C CA . ARG A 1 78 ? 5.692 -10.784 -12.335 1.00 51.56 78 ARG A CA 1
ATOM 596 C C . ARG A 1 78 ? 5.446 -9.682 -11.316 1.00 51.56 78 ARG A C 1
ATOM 598 O O . ARG A 1 78 ? 5.187 -8.546 -11.719 1.00 51.56 78 ARG A O 1
ATOM 605 N N . GLY A 1 79 ? 5.568 -9.972 -10.028 1.00 59.09 79 GLY A N 1
ATOM 606 C CA . GLY A 1 79 ? 5.408 -8.955 -9.000 1.00 59.09 79 GLY A CA 1
ATOM 607 C C . GLY A 1 79 ? 4.775 -9.450 -7.711 1.00 59.09 79 GLY A C 1
ATOM 608 O O . GLY A 1 79 ? 4.261 -10.559 -7.636 1.00 59.09 79 GLY A O 1
ATOM 609 N N . GLN A 1 80 ? 4.826 -8.596 -6.696 1.00 71.06 80 GLN A N 1
ATOM 610 C CA . GLN A 1 80 ? 4.353 -8.864 -5.344 1.00 71.06 80 GLN A CA 1
ATOM 611 C C . GLN A 1 80 ? 3.055 -8.102 -5.068 1.00 71.06 80 GLN A C 1
ATOM 613 O O . GLN A 1 80 ? 2.947 -6.915 -5.396 1.00 71.06 80 GLN A O 1
ATOM 618 N N . THR A 1 81 ? 2.084 -8.764 -4.444 1.00 73.62 81 THR A N 1
ATOM 619 C CA . THR A 1 81 ? 0.835 -8.129 -4.012 1.00 73.62 81 THR A CA 1
ATOM 620 C C . THR A 1 81 ? 0.985 -7.630 -2.578 1.00 73.62 81 THR A C 1
ATOM 622 O O . THR A 1 81 ? 1.522 -8.315 -1.716 1.00 73.62 81 THR A O 1
ATOM 625 N N . LEU A 1 82 ? 0.502 -6.426 -2.298 1.00 75.62 82 LEU A N 1
ATOM 626 C CA . LEU A 1 82 ? 0.476 -5.849 -0.960 1.00 75.62 82 LEU A CA 1
ATOM 627 C C . LEU A 1 82 ? -0.967 -5.553 -0.567 1.00 75.62 82 LEU A C 1
ATOM 629 O O . LEU A 1 82 ? -1.762 -5.060 -1.383 1.00 75.62 82 LEU A O 1
ATOM 633 N N . GLY A 1 83 ? -1.296 -5.807 0.695 1.00 75.31 83 GLY A N 1
ATOM 634 C CA . GLY A 1 83 ? -2.628 -5.543 1.210 1.00 75.31 83 GLY A CA 1
ATOM 635 C C . GLY A 1 83 ? -2.725 -5.545 2.726 1.00 75.31 83 GLY A C 1
ATOM 636 O O . GLY A 1 83 ? -1.728 -5.597 3.439 1.00 75.31 83 GLY A O 1
ATOM 637 N N . VAL A 1 84 ? -3.960 -5.409 3.190 1.00 73.44 84 VAL A N 1
ATOM 638 C CA . VAL A 1 84 ? -4.343 -5.595 4.591 1.00 73.44 84 VAL A CA 1
ATOM 639 C C . VAL A 1 84 ? -4.904 -7.009 4.726 1.00 73.44 84 VAL A C 1
ATOM 641 O O . VAL A 1 84 ? -5.591 -7.456 3.796 1.00 73.44 84 VAL A O 1
ATOM 644 N N . GLU A 1 85 ? -4.554 -7.692 5.819 1.00 59.16 85 GLU A N 1
ATOM 645 C CA . GLU A 1 85 ? -5.143 -8.982 6.214 1.00 59.16 85 GLU A CA 1
ATOM 646 C C . GLU A 1 85 ? -6.656 -8.849 6.439 1.00 59.16 85 GLU A C 1
ATOM 648 O O . GLU A 1 85 ? -7.084 -7.801 6.987 1.00 59.16 85 GLU A O 1
#

Radius of gyration: 16.06 Å; chains: 1; bounding box: 45×33×45 Å

pLDDT: mean 75.18, std 16.39, range [41.22, 93.12]